Protein AF-A0A358DA60-F1 (afdb_monomer_lite)

Secondary structure (DSSP, 8-state):
---GGG-SBSSSS-B--SGGG-EEEEETTEEEEEETTEEEEEEHHHHHHHHHTTGGGSTT-SB-S--SS-TTSS-----B--

Structure (mmCIF, N/CA/C/O backbone):
data_AF-A0A358DA60-F1
#
_entry.id   AF-A0A358DA60-F1
#
loop_
_atom_site.group_PDB
_atom_site.id
_atom_site.type_symbol
_atom_site.label_atom_id
_atom_site.label_alt_id
_atom_site.label_comp_id
_atom_site.label_asym_id
_atom_site.label_entity_id
_atom_site.label_seq_id
_atom_site.pdbx_PDB_ins_code
_atom_site.Cartn_x
_atom_site.Cartn_y
_atom_site.Cartn_z
_atom_site.occupancy
_atom_site.B_iso_or_equiv
_atom_site.auth_seq_id
_atom_site.auth_comp_id
_atom_site.auth_asym_id
_atom_site.auth_atom_id
_atom_site.pdbx_PDB_model_num
ATOM 1 N N . MET A 1 1 ? 12.518 -2.986 15.000 1.00 45.41 1 MET A N 1
ATOM 2 C CA . MET A 1 1 ? 11.893 -4.312 15.186 1.00 45.41 1 MET A CA 1
ATOM 3 C C . MET A 1 1 ? 11.762 -4.911 13.800 1.00 45.41 1 MET A C 1
ATOM 5 O O . MET A 1 1 ? 11.241 -4.225 12.934 1.00 45.41 1 MET A O 1
ATOM 9 N N . ALA A 1 2 ? 12.344 -6.082 13.541 1.00 54.28 2 ALA A N 1
ATOM 10 C CA . ALA A 1 2 ? 12.238 -6.699 12.222 1.00 54.28 2 ALA A CA 1
ATOM 11 C C . ALA A 1 2 ? 10.778 -7.097 11.970 1.00 54.28 2 ALA A C 1
ATOM 13 O O . ALA A 1 2 ? 10.116 -7.607 12.872 1.00 54.28 2 ALA A O 1
ATOM 14 N N . ASN A 1 3 ? 10.285 -6.846 10.762 1.00 69.69 3 ASN A N 1
ATOM 15 C CA . ASN A 1 3 ? 8.919 -7.141 10.337 1.00 69.69 3 ASN A CA 1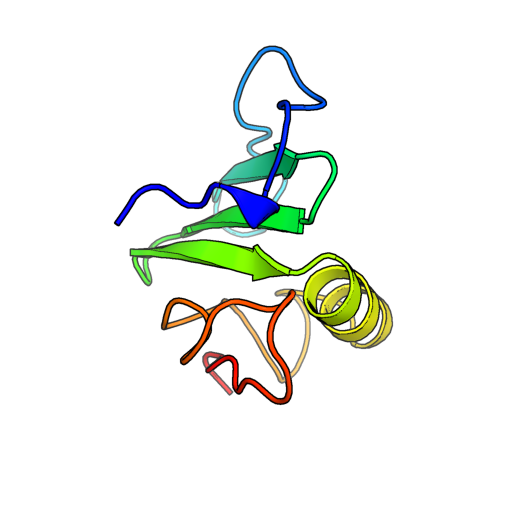
ATOM 16 C C . ASN A 1 3 ? 8.764 -8.661 10.136 1.00 69.69 3 ASN A C 1
ATOM 18 O O . ASN A 1 3 ? 8.611 -9.133 9.014 1.00 69.69 3 ASN A O 1
ATOM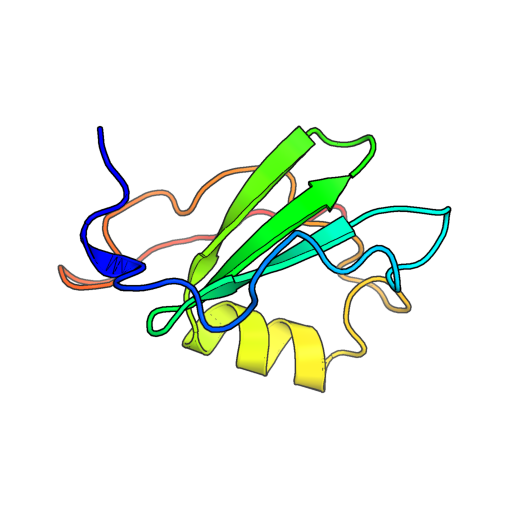 22 N N . THR A 1 4 ? 8.888 -9.449 11.203 1.00 78.69 4 THR A N 1
ATOM 23 C CA . THR A 1 4 ? 8.929 -10.921 11.138 1.00 78.69 4 THR A CA 1
ATOM 24 C C . THR A 1 4 ? 7.661 -11.519 10.535 1.00 78.69 4 THR A C 1
ATOM 26 O O . THR A 1 4 ? 7.720 -12.569 9.907 1.00 78.69 4 THR A O 1
ATOM 29 N N . TRP A 1 5 ? 6.537 -10.814 10.647 1.00 88.25 5 TRP A N 1
ATOM 30 C CA . TRP A 1 5 ? 5.252 -11.178 10.055 1.00 88.25 5 TRP A CA 1
ATOM 31 C C . TRP A 1 5 ? 5.183 -11.008 8.529 1.00 88.25 5 TRP A C 1
ATOM 33 O O . TRP A 1 5 ? 4.291 -11.583 7.917 1.00 88.25 5 TRP A O 1
ATOM 43 N N . L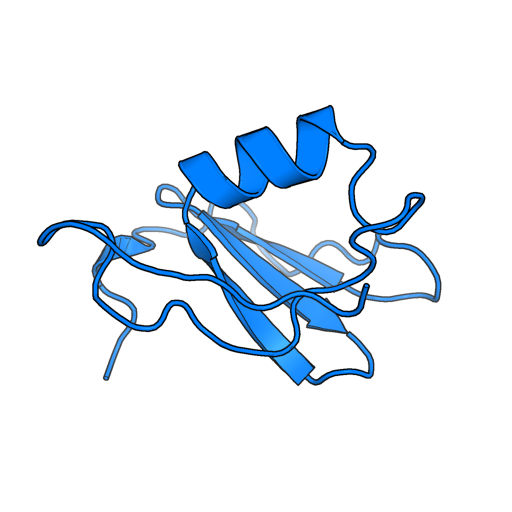EU A 1 6 ? 6.087 -10.248 7.889 1.00 88.94 6 LEU A N 1
ATOM 44 C CA . LEU A 1 6 ? 6.091 -10.108 6.422 1.00 88.94 6 LEU A CA 1
ATOM 45 C C . LEU A 1 6 ? 6.498 -11.408 5.725 1.00 88.94 6 LEU A C 1
ATOM 47 O O . LEU A 1 6 ? 6.083 -11.643 4.596 1.00 88.94 6 LEU A O 1
ATOM 51 N N . GLY A 1 7 ? 7.312 -12.244 6.368 1.00 88.88 7 GLY A N 1
ATOM 52 C CA . GLY A 1 7 ? 7.832 -13.460 5.752 1.00 88.88 7 GLY A CA 1
ATOM 53 C C . GLY A 1 7 ? 8.782 -13.185 4.581 1.00 88.88 7 GLY A C 1
ATOM 54 O O . GLY A 1 7 ? 9.464 -12.157 4.518 1.00 88.88 7 GLY A O 1
ATOM 55 N N . ALA A 1 8 ? 8.863 -14.144 3.659 1.00 89.12 8 ALA A N 1
ATOM 56 C CA . ALA A 1 8 ? 9.752 -14.065 2.507 1.00 89.12 8 ALA A CA 1
ATOM 57 C C . ALA A 1 8 ? 9.233 -13.077 1.453 1.00 89.12 8 ALA A C 1
ATOM 59 O O . ALA A 1 8 ? 8.031 -12.859 1.300 1.00 89.12 8 ALA A O 1
ATOM 60 N N . THR A 1 9 ? 10.154 -12.483 0.698 1.00 92.06 9 THR A N 1
ATOM 61 C CA . THR A 1 9 ? 9.797 -11.665 -0.464 1.00 92.06 9 THR A CA 1
ATOM 62 C C . THR A 1 9 ? 9.301 -12.543 -1.612 1.00 92.06 9 THR A C 1
ATOM 64 O O . THR A 1 9 ? 9.880 -13.591 -1.886 1.00 92.06 9 THR A O 1
ATOM 67 N N . GLN A 1 10 ? 8.251 -12.098 -2.302 1.00 92.25 10 GLN A N 1
ATOM 68 C CA . GLN A 1 10 ? 7.710 -12.782 -3.481 1.00 92.25 10 GLN A CA 1
ATOM 69 C C . GLN A 1 10 ? 8.342 -12.286 -4.792 1.00 92.25 10 GLN A C 1
ATOM 71 O O . GLN A 1 10 ? 8.063 -12.826 -5.858 1.00 92.25 10 GLN A O 1
ATOM 76 N N . SER A 1 11 ? 9.190 -11.254 -4.735 1.00 90.62 11 SER A N 1
ATOM 77 C CA . SER A 1 11 ? 9.861 -10.687 -5.904 1.00 90.62 11 SER A CA 1
ATOM 78 C C . SER A 1 11 ? 11.366 -10.536 -5.679 1.00 90.62 11 SER A C 1
ATOM 80 O O . SER A 1 11 ? 11.842 -10.208 -4.586 1.00 90.62 11 SER A O 1
ATOM 82 N N . ALA A 1 12 ? 12.138 -10.726 -6.753 1.00 87.12 12 ALA A N 1
ATOM 83 C CA . ALA A 1 12 ? 13.593 -10.566 -6.723 1.00 87.12 12 ALA A CA 1
ATOM 84 C C . ALA A 1 12 ? 14.020 -9.138 -6.323 1.00 87.12 12 ALA A C 1
ATOM 86 O O . ALA A 1 12 ? 15.037 -8.958 -5.657 1.00 87.12 12 ALA A O 1
ATOM 87 N N . GLY A 1 13 ? 13.205 -8.132 -6.657 1.00 89.19 13 GLY A N 1
ATOM 88 C CA . GLY A 1 13 ? 13.430 -6.732 -6.303 1.00 89.19 13 GLY A CA 1
ATOM 89 C C . GLY A 1 13 ? 12.129 -5.933 -6.163 1.00 89.19 13 GLY A C 1
ATOM 90 O O . GLY A 1 13 ? 11.041 -6.483 -6.364 1.00 89.19 13 GLY A O 1
ATOM 91 N N . PRO A 1 14 ? 12.222 -4.649 -5.781 1.00 90.62 14 PRO A N 1
ATOM 92 C CA . PRO A 1 14 ? 11.073 -3.753 -5.734 1.00 90.62 14 PRO A CA 1
ATOM 93 C C . PRO A 1 14 ? 10.491 -3.521 -7.139 1.00 90.62 14 PRO A C 1
ATOM 95 O O . PRO A 1 14 ? 11.217 -3.331 -8.110 1.00 90.62 14 PRO A O 1
ATOM 98 N N . LEU A 1 15 ? 9.165 -3.541 -7.230 1.00 92.62 15 LEU A N 1
ATOM 99 C CA . LEU A 1 15 ? 8.369 -3.276 -8.421 1.00 92.62 15 LEU A CA 1
ATOM 100 C C . LEU A 1 15 ? 7.941 -1.806 -8.430 1.00 92.62 15 LEU A C 1
ATOM 102 O O . LEU A 1 15 ? 7.067 -1.395 -7.667 1.00 92.62 15 LEU A O 1
ATOM 106 N N . CYS A 1 16 ? 8.533 -1.016 -9.319 1.00 92.00 16 CYS A N 1
ATOM 107 C CA . CYS A 1 16 ? 8.252 0.415 -9.468 1.00 92.00 16 CYS A CA 1
ATOM 108 C C . CYS A 1 16 ? 7.106 0.673 -10.449 1.00 92.00 16 CYS A C 1
ATOM 110 O O . CYS A 1 16 ? 7.284 1.297 -11.488 1.00 92.00 16 CYS A O 1
ATOM 112 N N . THR A 1 17 ? 5.940 0.102 -10.145 1.00 88.12 17 THR A N 1
ATOM 113 C CA . THR A 1 17 ? 4.725 0.220 -10.975 1.00 88.12 17 THR A CA 1
ATOM 114 C C . THR A 1 17 ? 3.624 1.037 -10.303 1.00 88.12 17 THR A C 1
ATOM 116 O O . THR A 1 17 ? 2.538 1.148 -10.863 1.00 88.12 17 THR A O 1
ATOM 119 N N . LEU A 1 18 ? 3.890 1.614 -9.124 1.00 85.69 18 LEU A N 1
ATOM 120 C CA . LEU A 1 18 ? 2.948 2.531 -8.484 1.00 85.69 18 LEU A CA 1
ATOM 121 C C . LEU A 1 18 ? 3.003 3.899 -9.161 1.00 85.69 18 LEU A C 1
ATOM 123 O O . LEU A 1 18 ? 4.008 4.273 -9.778 1.00 85.69 18 LEU A O 1
ATOM 127 N N . ASN A 1 19 ? 1.935 4.675 -8.990 1.00 81.94 19 ASN A N 1
ATOM 128 C CA . ASN A 1 19 ? 1.862 6.032 -9.528 1.00 81.94 19 ASN A CA 1
ATOM 129 C C . ASN A 1 19 ? 3.065 6.906 -9.098 1.00 81.94 19 ASN A C 1
ATOM 131 O O . ASN A 1 19 ? 3.641 6.725 -8.027 1.00 81.94 19 ASN A O 1
ATOM 135 N N . GLY A 1 20 ? 3.471 7.859 -9.941 1.00 77.25 20 GLY A N 1
ATOM 136 C CA . GLY A 1 20 ? 4.566 8.789 -9.632 1.00 77.25 20 GLY A CA 1
ATOM 137 C C . GLY A 1 20 ? 5.968 8.165 -9.546 1.00 77.25 20 GLY A C 1
ATOM 138 O O . GLY A 1 20 ? 6.866 8.797 -9.001 1.00 77.25 20 GLY A O 1
ATOM 139 N N . GLY A 1 21 ? 6.167 6.944 -10.061 1.00 82.94 21 GLY A N 1
ATOM 140 C CA . GLY A 1 21 ? 7.462 6.247 -10.017 1.00 82.94 21 GLY A CA 1
ATOM 141 C C . GLY A 1 21 ? 7.770 5.593 -8.666 1.00 82.94 21 GLY A C 1
ATOM 142 O O . GLY A 1 21 ? 8.908 5.200 -8.413 1.00 82.94 21 GLY A O 1
ATOM 143 N N . ASN A 1 22 ? 6.761 5.473 -7.802 1.00 90.56 22 ASN A N 1
ATOM 144 C CA . ASN A 1 22 ? 6.881 4.823 -6.505 1.00 90.56 22 ASN A CA 1
ATOM 145 C C . ASN A 1 22 ? 7.006 3.298 -6.671 1.00 90.56 22 ASN A C 1
ATOM 147 O O . ASN A 1 22 ? 6.556 2.710 -7.661 1.00 90.56 22 ASN A O 1
ATOM 151 N N . CYS A 1 23 ? 7.604 2.634 -5.683 1.00 93.06 23 CYS A N 1
ATOM 152 C CA . CYS A 1 23 ? 7.879 1.202 -5.754 1.00 93.06 23 CYS A CA 1
ATOM 153 C C . CYS A 1 23 ? 7.209 0.451 -4.615 1.00 93.06 23 CYS A C 1
ATOM 155 O O . CYS A 1 23 ? 7.138 0.938 -3.495 1.00 93.06 23 CYS A O 1
ATOM 157 N N . TYR A 1 24 ? 6.751 -0.768 -4.871 1.00 93.06 24 TYR A N 1
ATOM 158 C CA . TYR A 1 24 ? 6.364 -1.694 -3.815 1.00 93.06 24 TYR A CA 1
ATOM 159 C C . TYR A 1 24 ? 7.134 -2.989 -3.936 1.00 93.06 24 TYR A C 1
ATOM 161 O O . TYR A 1 24 ? 7.640 -3.346 -4.994 1.00 93.06 24 TYR A O 1
ATOM 169 N N . ARG A 1 25 ? 7.192 -3.737 -2.847 1.00 94.38 25 ARG A N 1
ATOM 170 C CA . ARG A 1 25 ? 7.750 -5.071 -2.832 1.00 94.38 25 ARG A CA 1
ATOM 171 C C . ARG A 1 25 ? 6.774 -6.020 -2.153 1.00 94.38 25 ARG A C 1
ATOM 173 O O . ARG A 1 25 ? 6.494 -5.827 -0.969 1.00 94.38 25 ARG A O 1
ATOM 180 N N . PRO A 1 26 ? 6.244 -7.020 -2.872 1.00 93.19 26 PRO A N 1
ATOM 181 C CA . PRO A 1 26 ? 5.394 -8.030 -2.272 1.00 93.19 26 PRO A CA 1
ATOM 182 C C . PRO A 1 26 ? 6.215 -8.986 -1.397 1.00 93.19 26 PRO A C 1
ATOM 184 O O . PRO A 1 26 ? 7.313 -9.431 -1.753 1.00 93.19 26 PRO A O 1
ATOM 187 N N . TYR A 1 27 ? 5.646 -9.316 -0.249 1.00 93.12 27 TYR A N 1
ATOM 188 C CA . TYR A 1 27 ? 6.080 -10.337 0.694 1.00 93.12 27 TYR A CA 1
ATOM 189 C C . TYR A 1 27 ? 4.897 -11.258 1.011 1.00 93.12 27 TYR A C 1
ATOM 191 O O . TYR A 1 27 ? 3.747 -10.946 0.701 1.00 93.12 27 TYR A O 1
ATOM 199 N N . ASP A 1 28 ? 5.166 -12.420 1.591 1.00 92.06 28 ASP A N 1
ATOM 200 C CA . ASP A 1 28 ? 4.144 -13.416 1.935 1.00 92.06 28 ASP A CA 1
ATOM 201 C C . ASP A 1 28 ? 3.025 -12.840 2.829 1.00 92.06 28 ASP A C 1
ATOM 203 O O . ASP A 1 28 ? 1.833 -12.950 2.525 1.00 92.06 28 ASP A O 1
ATOM 207 N N . GLY A 1 29 ? 3.427 -12.110 3.870 1.00 91.81 29 GLY A N 1
ATOM 208 C CA . GLY A 1 29 ? 2.546 -11.496 4.861 1.00 91.81 29 GLY A CA 1
ATOM 209 C C . GLY A 1 29 ? 2.062 -10.087 4.525 1.00 91.81 29 GLY A C 1
ATOM 210 O O . GLY A 1 29 ? 1.353 -9.483 5.332 1.00 91.81 29 GLY A O 1
ATOM 211 N N . GLY A 1 30 ? 2.425 -9.524 3.369 1.00 92.88 30 GLY A N 1
ATOM 212 C CA . GLY A 1 30 ? 2.076 -8.143 3.045 1.00 92.88 30 GLY A CA 1
ATOM 213 C C . GLY A 1 30 ? 3.004 -7.486 2.037 1.00 92.88 30 GLY A C 1
ATOM 214 O O . GLY A 1 30 ? 3.822 -8.145 1.414 1.00 92.88 30 GLY A O 1
ATOM 215 N N . TRP A 1 31 ? 2.873 -6.182 1.826 1.00 93.31 31 TRP A N 1
ATOM 216 C CA . TRP A 1 31 ? 3.699 -5.431 0.877 1.00 93.31 31 TRP A CA 1
ATOM 217 C C . TRP A 1 31 ? 4.494 -4.364 1.612 1.00 93.31 31 TRP A C 1
ATOM 219 O O . TRP A 1 31 ? 3.983 -3.745 2.532 1.00 93.31 31 TRP A O 1
ATOM 229 N N . ILE A 1 32 ? 5.725 -4.096 1.192 1.00 93.00 32 ILE A N 1
ATOM 230 C CA . ILE A 1 32 ? 6.406 -2.856 1.573 1.00 93.00 32 ILE A CA 1
ATOM 231 C C . ILE A 1 32 ? 6.219 -1.867 0.436 1.00 93.00 32 ILE A C 1
ATOM 233 O O . ILE A 1 32 ? 6.620 -2.158 -0.685 1.00 93.00 32 ILE A O 1
ATOM 237 N N . VAL A 1 33 ? 5.628 -0.713 0.714 1.00 92.44 33 VAL A N 1
ATOM 238 C CA . VAL A 1 33 ? 5.447 0.376 -0.247 1.00 92.44 33 VAL A CA 1
ATOM 239 C C . VAL A 1 33 ? 6.446 1.476 0.076 1.00 92.44 33 VAL A C 1
ATOM 241 O O . VAL A 1 33 ? 6.546 1.910 1.218 1.00 92.44 33 VAL A O 1
ATOM 244 N N . GLN A 1 34 ? 7.179 1.914 -0.936 1.00 92.00 34 GLN A N 1
ATOM 245 C CA . GLN A 1 34 ? 8.094 3.041 -0.903 1.00 92.00 34 GLN A CA 1
ATOM 246 C C . GLN A 1 34 ? 7.531 4.146 -1.788 1.00 92.00 34 GLN A C 1
ATOM 248 O O . GLN A 1 34 ? 7.417 3.983 -3.006 1.00 92.00 34 GLN A O 1
ATOM 253 N N . SER A 1 35 ? 7.206 5.272 -1.165 1.00 90.06 35 SER A N 1
ATOM 254 C CA . SER A 1 35 ? 6.749 6.475 -1.845 1.00 90.06 35 SER A CA 1
ATOM 255 C C . SER A 1 35 ? 7.414 7.731 -1.284 1.00 90.06 35 SER A C 1
ATOM 257 O O . SER A 1 35 ? 8.191 7.661 -0.332 1.00 90.06 35 SER A O 1
ATOM 259 N N . ASN A 1 36 ? 7.075 8.901 -1.830 1.00 86.00 36 ASN A N 1
ATOM 260 C CA . ASN A 1 36 ? 7.510 10.188 -1.272 1.00 86.00 36 ASN A CA 1
ATOM 261 C C . ASN A 1 36 ? 7.054 10.416 0.182 1.00 86.00 36 ASN A C 1
ATOM 263 O O . ASN A 1 36 ? 7.656 11.230 0.876 1.00 86.00 36 ASN A O 1
ATOM 267 N N . ALA A 1 37 ? 6.012 9.717 0.651 1.00 84.56 37 ALA A N 1
ATOM 268 C CA . ALA A 1 37 ? 5.596 9.765 2.054 1.00 84.56 37 ALA A CA 1
ATOM 269 C C . ALA A 1 37 ? 6.540 8.971 2.976 1.00 84.56 37 ALA A C 1
ATOM 271 O O . ALA A 1 37 ? 6.565 9.209 4.181 1.00 84.56 37 ALA A O 1
ATOM 272 N N . GLY A 1 38 ? 7.304 8.028 2.420 1.00 88.44 38 GLY A N 1
ATOM 273 C CA . GLY A 1 38 ? 8.208 7.145 3.146 1.00 88.44 38 GLY A CA 1
ATOM 274 C C . GLY A 1 38 ? 8.090 5.685 2.708 1.00 88.44 38 GLY A C 1
ATOM 275 O O . GLY A 1 38 ? 7.405 5.347 1.740 1.00 88.44 38 GLY A O 1
ATOM 276 N N . THR A 1 39 ? 8.775 4.810 3.446 1.00 91.56 39 THR A N 1
ATOM 277 C CA . THR A 1 39 ? 8.757 3.360 3.224 1.00 91.56 39 THR A CA 1
ATOM 278 C C . THR A 1 39 ? 8.019 2.670 4.359 1.00 91.56 39 THR A C 1
ATOM 280 O O . THR A 1 39 ? 8.483 2.672 5.500 1.00 91.56 39 THR A O 1
ATOM 283 N N . PHE A 1 40 ? 6.893 2.040 4.038 1.00 92.31 40 PHE A N 1
ATOM 284 C CA . PHE A 1 40 ? 5.982 1.466 5.019 1.00 92.31 40 PHE A CA 1
ATOM 285 C C . PHE A 1 40 ? 5.586 0.039 4.660 1.00 92.31 40 PHE A C 1
ATOM 287 O O . PHE A 1 40 ? 5.355 -0.288 3.498 1.00 92.31 40 PHE A O 1
ATOM 294 N N . ALA A 1 41 ? 5.512 -0.821 5.674 1.00 92.06 41 ALA A N 1
ATOM 295 C CA . ALA A 1 41 ? 5.023 -2.185 5.527 1.00 92.06 41 ALA A CA 1
ATOM 296 C C . ALA A 1 41 ? 3.502 -2.207 5.693 1.00 92.06 41 ALA A C 1
ATOM 298 O O . ALA A 1 41 ? 2.983 -1.612 6.624 1.00 92.06 41 ALA A O 1
ATOM 299 N N . LEU A 1 42 ? 2.804 -2.924 4.824 1.00 92.06 42 LEU A N 1
ATOM 300 C CA . LEU A 1 42 ? 1.359 -3.067 4.803 1.00 92.06 42 LEU A CA 1
ATOM 301 C C . LEU A 1 42 ? 1.033 -4.549 4.968 1.00 92.06 42 LEU A C 1
ATOM 303 O O . LEU A 1 42 ? 1.486 -5.353 4.153 1.00 92.06 42 LEU A O 1
ATOM 307 N N . PRO A 1 43 ? 0.246 -4.928 5.979 1.00 92.94 43 PRO A N 1
ATOM 308 C CA . PRO A 1 43 ? -0.217 -6.302 6.155 1.00 92.94 43 PRO A CA 1
ATOM 309 C C . PRO A 1 43 ? -1.057 -6.768 4.969 1.00 92.94 43 PRO A C 1
ATOM 311 O O . PRO A 1 43 ? -1.752 -5.964 4.353 1.00 92.94 43 PRO A O 1
ATOM 314 N N .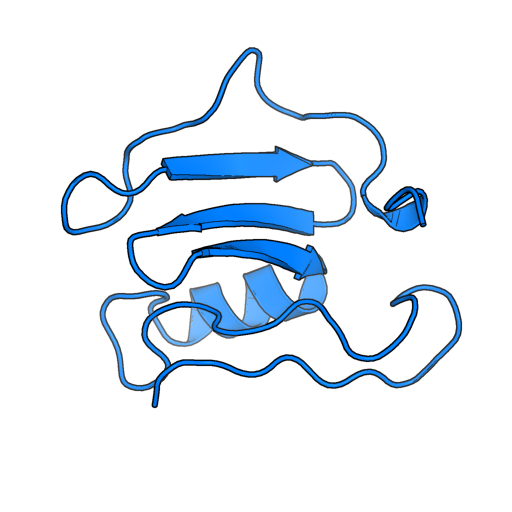 ARG A 1 44 ? -1.047 -8.068 4.667 1.00 91.75 44 ARG A N 1
ATOM 315 C CA . ARG A 1 44 ? -1.791 -8.652 3.538 1.00 91.75 44 ARG A CA 1
ATOM 316 C C . ARG A 1 44 ? -3.262 -8.228 3.494 1.00 91.75 44 ARG A C 1
ATOM 318 O O . ARG A 1 44 ? -3.750 -7.867 2.427 1.00 91.75 44 ARG A O 1
ATOM 325 N N . GLU A 1 45 ? -3.945 -8.225 4.636 1.00 90.88 45 GLU A N 1
ATOM 326 C CA . GLU A 1 45 ? -5.348 -7.797 4.717 1.00 90.88 45 GLU A CA 1
ATOM 327 C C . GLU A 1 45 ? -5.520 -6.311 4.394 1.00 90.88 45 GLU A C 1
ATOM 329 O O . GLU A 1 45 ? -6.429 -5.932 3.659 1.00 90.88 45 GLU A O 1
ATOM 334 N N . VAL A 1 46 ? -4.594 -5.464 4.850 1.00 91.50 46 VAL A N 1
ATOM 335 C CA . VAL A 1 46 ? -4.592 -4.043 4.491 1.00 91.50 46 VAL A CA 1
ATOM 336 C C . VAL A 1 46 ? -4.313 -3.854 3.013 1.00 91.50 46 VAL A C 1
ATOM 338 O O . VAL A 1 46 ? -4.993 -3.062 2.380 1.00 91.50 46 VAL A O 1
ATOM 341 N N . VAL A 1 47 ? -3.352 -4.583 2.442 1.00 91.75 47 VAL A N 1
ATOM 342 C CA . VAL A 1 47 ? -3.079 -4.539 0.999 1.00 91.75 47 VAL A CA 1
ATOM 343 C C . VAL A 1 47 ? -4.322 -4.952 0.215 1.00 91.75 47 VAL A C 1
ATOM 345 O O . VAL A 1 47 ? -4.628 -4.330 -0.797 1.00 91.75 47 VAL A O 1
ATOM 348 N N . ARG A 1 48 ? -5.063 -5.964 0.682 1.00 91.44 48 ARG A N 1
ATOM 349 C CA . ARG A 1 48 ? -6.317 -6.405 0.063 1.00 91.44 48 ARG A CA 1
ATOM 350 C C . ARG A 1 48 ? -7.371 -5.301 0.091 1.00 91.44 48 ARG A C 1
ATOM 352 O O . ARG A 1 48 ? -7.910 -4.985 -0.962 1.00 91.44 48 ARG A O 1
ATOM 359 N N . VAL A 1 49 ? -7.625 -4.698 1.255 1.00 90.62 49 VAL A N 1
ATOM 360 C CA . VAL A 1 49 ? -8.582 -3.586 1.393 1.00 90.62 49 VAL A CA 1
ATOM 361 C C . VAL A 1 49 ? -8.129 -2.387 0.565 1.00 90.62 49 VAL A C 1
ATOM 363 O O . VAL A 1 49 ? -8.876 -1.908 -0.275 1.00 90.62 49 VAL A O 1
ATOM 366 N N . TRP A 1 50 ? -6.884 -1.948 0.715 1.00 90.69 50 TRP A N 1
ATOM 367 C CA . TRP A 1 50 ? -6.312 -0.861 -0.076 1.00 90.69 50 TRP A CA 1
ATOM 368 C C . TRP A 1 50 ? -6.452 -1.132 -1.579 1.00 90.69 50 TRP A C 1
ATOM 370 O O . TRP A 1 50 ? -6.837 -0.239 -2.322 1.00 90.69 50 TRP A O 1
ATOM 380 N N . SER A 1 51 ? -6.245 -2.376 -2.026 1.00 88.94 51 SER A N 1
ATOM 381 C CA . SER A 1 51 ? -6.459 -2.777 -3.419 1.00 88.94 51 SER A CA 1
ATOM 382 C C . SER A 1 51 ? -7.910 -2.725 -3.874 1.00 88.94 51 SER A C 1
ATOM 384 O O . SER A 1 51 ? -8.144 -2.344 -5.017 1.00 88.94 51 SER A O 1
ATOM 386 N N . ASP A 1 52 ? -8.854 -3.095 -3.014 1.00 89.50 52 ASP A N 1
ATOM 387 C CA . ASP A 1 52 ? -10.293 -3.043 -3.290 1.00 89.50 52 ASP A CA 1
ATOM 388 C C . ASP A 1 52 ? -10.780 -1.595 -3.459 1.00 89.50 52 ASP A C 1
ATOM 390 O O . ASP A 1 52 ? -11.543 -1.281 -4.367 1.00 89.50 52 ASP A O 1
ATOM 394 N N . TRP A 1 53 ? -10.225 -0.679 -2.663 1.00 87.00 53 TRP A N 1
ATOM 395 C CA . TRP A 1 53 ? -10.517 0.753 -2.736 1.00 87.00 53 TRP A CA 1
ATOM 396 C C . TRP A 1 53 ? -9.837 1.480 -3.908 1.00 87.00 53 TRP A C 1
ATOM 398 O O . TRP A 1 53 ? -10.069 2.671 -4.089 1.00 87.00 53 TRP A O 1
ATOM 408 N N . GLY A 1 54 ? -9.030 0.804 -4.733 1.00 85.38 54 GLY A N 1
ATOM 409 C CA . GLY A 1 54 ? -8.325 1.419 -5.870 1.00 85.38 54 GLY A CA 1
ATOM 410 C C . GLY A 1 54 ? -6.896 1.887 -5.565 1.00 85.38 54 GLY A C 1
ATOM 411 O O . GLY A 1 54 ? -6.299 2.608 -6.359 1.00 85.38 54 GLY A O 1
ATOM 412 N N . ARG A 1 55 ? -6.324 1.442 -4.442 1.00 85.12 55 ARG A N 1
ATOM 413 C CA . ARG A 1 55 ? -4.954 1.718 -3.985 1.00 85.12 55 ARG A CA 1
ATOM 414 C C . ARG A 1 55 ? -4.639 3.214 -3.930 1.00 85.12 55 ARG A C 1
ATOM 416 O O . ARG A 1 55 ? -5.432 4.004 -3.427 1.00 85.12 55 ARG A O 1
ATOM 423 N N . GLU A 1 56 ? -3.477 3.605 -4.441 1.00 81.00 56 GLU A N 1
ATOM 424 C CA . GLU A 1 56 ? -3.014 4.984 -4.514 1.00 81.00 56 GLU A CA 1
ATOM 425 C C . GLU A 1 56 ? -3.840 5.877 -5.452 1.00 81.00 56 GLU A C 1
ATOM 427 O O . GLU A 1 56 ? -3.649 7.090 -5.441 1.00 81.00 56 GLU A O 1
ATOM 432 N N . TYR A 1 57 ? -4.715 5.303 -6.289 1.00 79.25 57 TYR A N 1
ATOM 433 C CA . TYR A 1 57 ? -5.497 6.060 -7.272 1.00 79.25 57 TYR A CA 1
ATOM 434 C C . TYR A 1 57 ? -6.757 6.698 -6.682 1.00 79.25 57 TYR A C 1
ATOM 436 O O . TYR A 1 57 ? -7.397 7.501 -7.358 1.00 79.25 57 TYR A O 1
ATOM 444 N N . ASN A 1 58 ? -7.138 6.332 -5.458 1.00 81.06 58 ASN A N 1
ATOM 445 C CA . ASN A 1 58 ? -8.397 6.746 -4.844 1.00 81.06 58 ASN A CA 1
ATOM 446 C C . ASN A 1 58 ? -8.174 7.416 -3.479 1.00 81.06 58 ASN A C 1
ATOM 448 O O . ASN A 1 58 ? -7.039 7.707 -3.107 1.00 81.06 58 ASN A O 1
ATOM 452 N N . ILE A 1 59 ? -9.258 7.656 -2.731 1.00 79.25 59 ILE A N 1
ATOM 453 C CA . ILE A 1 59 ? -9.277 8.521 -1.542 1.00 79.25 59 ILE A CA 1
ATOM 454 C C . ILE A 1 59 ? -8.218 8.190 -0.485 1.00 79.25 59 ILE A C 1
ATOM 456 O O . ILE A 1 59 ? -7.779 9.098 0.195 1.00 79.25 59 ILE A O 1
ATOM 460 N N . LEU A 1 60 ? -7.781 6.933 -0.350 1.00 81.75 60 LEU A N 1
ATOM 461 C CA . LEU A 1 60 ? -6.789 6.548 0.662 1.00 81.75 60 LEU A CA 1
ATOM 462 C C . LEU A 1 60 ? -5.377 7.062 0.326 1.00 81.75 60 LEU A C 1
ATOM 464 O O . LEU A 1 60 ? -4.587 7.347 1.224 1.00 81.75 60 LEU A O 1
ATOM 468 N N . GLY A 1 61 ? -5.027 7.172 -0.958 1.00 87.94 61 GLY A N 1
ATOM 469 C CA . GLY A 1 61 ? -3.670 7.517 -1.380 1.00 87.94 61 GLY A CA 1
ATOM 470 C C . GLY A 1 61 ? -2.622 6.508 -0.888 1.00 87.94 61 GLY A C 1
ATOM 471 O O . GLY A 1 61 ? -2.854 5.294 -0.884 1.00 87.94 61 GLY A O 1
ATOM 472 N N . TYR A 1 62 ? -1.444 7.000 -0.495 1.00 88.94 62 TYR A N 1
ATOM 473 C CA . TYR A 1 62 ? -0.346 6.163 -0.002 1.00 88.94 62 TYR A CA 1
ATOM 474 C C . TYR A 1 62 ? -0.390 5.929 1.515 1.00 88.94 62 TYR A C 1
ATOM 476 O O . TYR A 1 62 ? -0.925 6.749 2.257 1.00 88.94 62 TYR A O 1
ATOM 484 N N . PRO A 1 63 ? 0.221 4.838 2.009 1.00 90.62 63 PRO A N 1
ATOM 485 C CA . PRO A 1 63 ? 0.475 4.664 3.437 1.00 90.62 63 PRO A CA 1
ATOM 486 C C . PRO A 1 63 ? 1.411 5.760 3.969 1.00 90.62 63 PRO A C 1
ATOM 488 O O . PRO A 1 63 ? 2.363 6.155 3.293 1.00 90.62 63 PRO A O 1
ATOM 491 N N . THR A 1 64 ? 1.157 6.219 5.194 1.00 92.12 64 THR A N 1
ATOM 492 C CA . THR A 1 64 ? 1.934 7.276 5.877 1.00 92.12 64 THR A CA 1
ATOM 493 C C . THR A 1 64 ? 2.600 6.805 7.172 1.00 92.12 64 THR A C 1
ATOM 495 O O . THR A 1 64 ? 3.393 7.536 7.763 1.00 92.12 64 THR A O 1
ATOM 498 N N . SER A 1 65 ? 2.301 5.584 7.625 1.00 90.00 65 SER A N 1
ATOM 499 C CA . SER A 1 65 ? 2.895 4.970 8.818 1.00 90.00 65 SER A CA 1
ATOM 500 C C . SER A 1 65 ? 3.164 3.481 8.604 1.00 90.00 65 SER A C 1
ATOM 502 O O . SER A 1 65 ? 2.738 2.907 7.614 1.00 90.00 65 SER A O 1
ATOM 504 N N . ALA A 1 66 ? 3.856 2.814 9.524 1.00 88.88 66 ALA A N 1
ATOM 505 C CA . ALA A 1 66 ? 3.772 1.354 9.642 1.00 88.88 66 ALA A CA 1
ATOM 506 C C . ALA A 1 66 ? 2.491 0.970 10.421 1.00 88.88 66 ALA A C 1
ATOM 508 O O . ALA A 1 66 ? 1.893 1.857 11.050 1.00 88.88 66 ALA A O 1
ATOM 509 N N . PRO A 1 67 ? 2.070 -0.310 10.432 1.00 89.12 67 PRO A N 1
ATOM 510 C CA . PRO A 1 67 ? 0.981 -0.754 11.289 1.00 89.12 67 PRO A CA 1
ATOM 511 C C . PRO A 1 67 ? 1.345 -0.510 12.754 1.00 89.12 67 PRO A C 1
ATOM 513 O O . PRO A 1 67 ? 2.481 -0.741 13.172 1.00 89.12 67 PRO A O 1
ATOM 516 N N . SER A 1 68 ? 0.374 -0.045 13.539 1.00 89.25 68 SER A N 1
ATOM 517 C CA . SER A 1 68 ? 0.576 0.332 14.946 1.00 89.25 68 SER A CA 1
ATOM 518 C C . SER A 1 68 ? 0.964 -0.835 15.859 1.00 89.25 68 SER A C 1
ATOM 520 O O . SER A 1 68 ? 1.537 -0.618 16.926 1.00 89.25 68 SER A O 1
ATOM 522 N N . ALA A 1 69 ? 0.692 -2.069 15.439 1.00 87.06 69 ALA A N 1
ATOM 523 C CA . ALA A 1 69 ? 1.051 -3.286 16.149 1.00 87.06 69 ALA A CA 1
ATOM 524 C C . ALA A 1 69 ? 1.411 -4.407 15.168 1.00 87.06 69 ALA A C 1
ATOM 526 O O . ALA A 1 69 ? 1.200 -4.295 13.959 1.00 87.06 69 ALA A O 1
ATOM 527 N N . ASN A 1 70 ? 1.947 -5.509 15.700 1.00 86.12 70 ASN A N 1
ATOM 528 C CA . ASN A 1 70 ? 2.179 -6.708 14.906 1.00 86.12 70 ASN A CA 1
ATOM 529 C C . ASN A 1 70 ? 0.826 -7.280 14.424 1.00 86.12 70 ASN A C 1
ATOM 531 O O . ASN A 1 70 ? 0.022 -7.679 15.272 1.00 86.12 70 ASN A O 1
ATOM 535 N N . PRO A 1 71 ? 0.596 -7.389 13.101 1.00 85.62 71 PRO A N 1
ATOM 536 C CA . PRO A 1 71 ? -0.647 -7.908 12.535 1.00 85.62 71 PRO A CA 1
ATOM 537 C C . PRO A 1 71 ? -1.006 -9.326 12.977 1.00 85.62 71 PRO A C 1
ATOM 539 O O . PRO A 1 71 ? -2.168 -9.709 12.906 1.00 85.62 71 PRO A O 1
ATOM 542 N N . THR A 1 72 ? -0.026 -10.111 13.434 1.00 83.50 72 THR A N 1
ATOM 543 C CA . THR A 1 72 ? -0.255 -11.480 13.916 1.00 83.50 72 THR A CA 1
ATOM 544 C C . THR A 1 72 ? -0.789 -11.540 15.344 1.00 83.50 72 THR A C 1
ATOM 546 O O . THR A 1 72 ? -1.247 -12.596 15.767 1.00 83.50 72 THR A O 1
ATOM 549 N 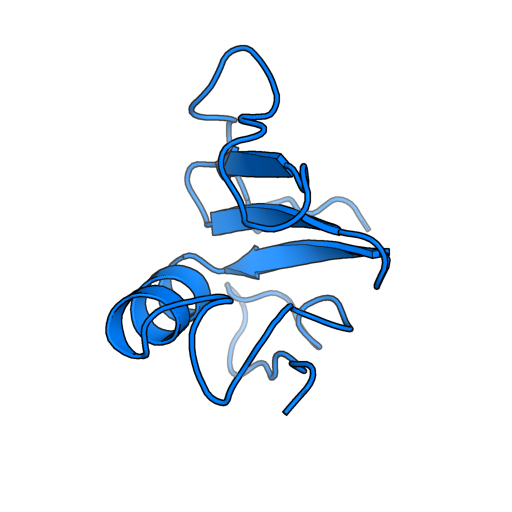N 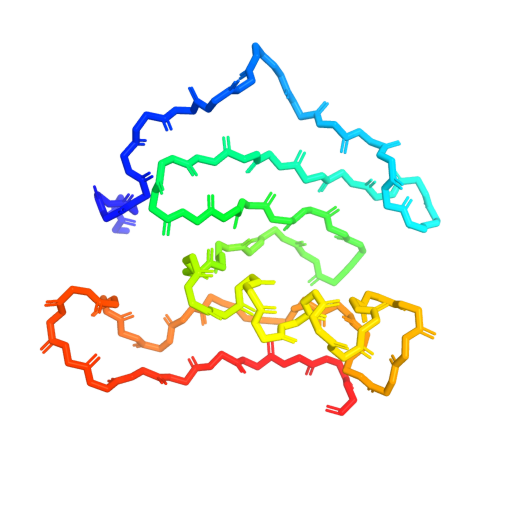. ASN A 1 73 ? -0.704 -10.446 16.109 1.00 82.12 73 ASN A N 1
ATOM 550 C CA . ASN A 1 73 ? -0.959 -10.453 17.553 1.00 82.12 73 ASN A CA 1
ATOM 551 C C . ASN A 1 73 ? -2.297 -9.813 17.951 1.00 82.12 73 ASN A C 1
ATOM 553 O O . ASN A 1 73 ? -2.616 -9.787 19.139 1.00 82.12 73 ASN A O 1
ATOM 557 N N . GLY A 1 74 ? -3.074 -9.289 17.001 1.00 79.69 74 GLY A N 1
ATOM 558 C CA . GLY A 1 74 ? -4.386 -8.706 17.279 1.00 79.69 74 GLY A CA 1
ATOM 559 C C . GLY A 1 74 ? -4.713 -7.521 16.384 1.00 79.69 74 GLY A C 1
ATOM 560 O O . GLY A 1 74 ? -4.215 -7.416 15.267 1.00 79.69 74 GLY A O 1
ATOM 561 N N . ASN A 1 75 ? -5.569 -6.631 16.886 1.00 87.56 75 ASN A N 1
ATOM 562 C CA . ASN A 1 75 ? -6.008 -5.449 16.154 1.00 87.56 75 ASN A CA 1
ATOM 563 C C . ASN A 1 75 ? -4.849 -4.471 15.949 1.00 87.56 75 ASN A C 1
ATOM 565 O O . ASN A 1 75 ? -4.073 -4.193 16.862 1.00 87.56 75 ASN A O 1
ATOM 569 N N . TYR A 1 76 ? -4.782 -3.904 14.754 1.00 90.50 76 TYR A N 1
ATOM 570 C CA . TYR A 1 76 ? -3.817 -2.883 14.387 1.00 90.50 76 TYR A CA 1
ATOM 571 C C . TYR A 1 76 ? -4.507 -1.844 13.512 1.00 90.50 76 TYR A C 1
ATOM 573 O O . TYR A 1 76 ? -5.552 -2.084 12.908 1.00 90.50 76 TYR A O 1
ATOM 581 N N . THR A 1 77 ? -3.897 -0.674 13.445 1.00 90.31 77 THR A N 1
ATOM 582 C CA . THR A 1 77 ? -4.324 0.428 12.591 1.00 90.31 77 THR A CA 1
ATOM 583 C C . THR A 1 77 ? -3.188 0.790 11.653 1.00 90.31 77 THR A C 1
ATOM 585 O O . THR A 1 77 ? -2.013 0.709 12.016 1.00 90.31 77 THR A O 1
ATOM 588 N N . GLN A 1 78 ? -3.547 1.164 10.433 1.00 90.31 78 GLN A N 1
ATOM 589 C CA . GLN A 1 78 ? -2.624 1.593 9.398 1.00 90.31 78 GLN A CA 1
ATOM 590 C C . GLN A 1 78 ? -3.091 2.957 8.904 1.00 90.31 78 GLN A C 1
ATOM 592 O O . GLN A 1 78 ? -4.238 3.081 8.481 1.00 90.31 78 GLN A O 1
ATOM 597 N N . GLN A 1 79 ? -2.219 3.963 8.979 1.00 91.31 79 GLN A N 1
ATOM 598 C CA . GLN A 1 79 ? -2.536 5.301 8.489 1.00 91.31 79 GLN A CA 1
ATOM 599 C C . GLN A 1 79 ? -2.216 5.417 6.998 1.00 91.31 79 GLN A C 1
ATOM 601 O O . GLN A 1 79 ? -1.233 4.848 6.501 1.00 91.31 79 GLN A O 1
ATOM 606 N N . PHE A 1 80 ? -3.073 6.161 6.311 1.00 91.00 80 PHE A N 1
ATOM 607 C CA . PHE A 1 80 ? -3.016 6.481 4.892 1.00 91.00 80 PHE A CA 1
ATOM 608 C C . PHE A 1 80 ? -3.065 8.008 4.709 1.00 91.00 80 PHE A C 1
ATOM 610 O O . PHE A 1 80 ? -3.135 8.743 5.694 1.00 91.00 80 PHE A O 1
ATOM 617 N N . GLN A 1 81 ? -2.900 8.495 3.480 1.00 87.88 81 GLN A N 1
ATOM 618 C CA . GLN A 1 81 ? -2.800 9.928 3.191 1.00 87.88 81 GLN A CA 1
ATOM 619 C C . GLN A 1 81 ? -4.141 10.661 3.205 1.00 87.88 81 GLN A C 1
ATOM 621 O O . GLN A 1 81 ? -4.139 11.860 3.489 1.00 87.88 81 GLN A O 1
ATOM 626 N N . GLY A 1 82 ? -5.236 9.989 2.848 1.00 80.38 82 GLY A N 1
ATOM 627 C CA . GLY A 1 82 ? -6.572 10.591 2.839 1.00 80.38 82 GLY A CA 1
ATOM 628 C C . GLY A 1 82 ? -7.501 10.093 3.926 1.00 80.38 82 GLY A C 1
ATOM 629 O O . GLY A 1 82 ? -7.105 9.188 4.696 1.00 80.38 82 GLY A O 1
#

Foldseek 3Di:
DPLVQQAAWPDPDWDQPDPPSWTWTHGPQFIFTADPLGTETAGPVRVVVCVVQVHLVHDQHAWNYYWPDNPVPDDTDTHGDD

Radius of gyration: 11.83 Å; chains: 1; bounding box: 24×25×28 Å

Sequence (82 aa):
MANTWLGATQSAGPLCTLNGGNCYRPYDGGWIVQSNAGTFALPREVVRVWSDWGREYNILGYPTSAPSANPTNGNYTQQFQG

pLDDT: mean 87.41, std 7.54, range [45.41, 94.38]